Protein AF-A0A2M9BDE2-F1 (afdb_monomer_lite)

Foldseek 3Di:
DVVVVVVVVVVVVVVVVVVPCPDPVVVLVVVLQVQLLVVVVVPDQAPVSSQVSRDAWHWPDKDAPVPPPPPAFRIKTKTKHWDWDADPVRDIDIDIWIKIWGHHPVPNVGIDMDTDDDPPD

Secondary structure (DSSP, 8-state):
-HHHHHHHHHHHHHHHHHTT---HHHHHHHHHHHHHHHHHHTT--SHHHHHTT-SS-EEEEEEEGGGT-TTS-SEEEEEEEEEEEE-TTS-EEEEEEEEEEEE-TT-TT--EEEEEPPTT-

pLDDT: mean 79.26, std 12.44, range [44.44, 94.44]

Structure (mmCIF, N/CA/C/O backbone):
data_AF-A0A2M9BDE2-F1
#
_entry.id   AF-A0A2M9BDE2-F1
#
loop_
_atom_site.group_PDB
_atom_site.id
_atom_site.type_symbol
_atom_site.label_atom_id
_atom_site.label_alt_id
_atom_site.label_comp_id
_atom_site.label_asym_id
_atom_site.label_entity_id
_atom_site.label_seq_id
_atom_site.pdbx_PDB_ins_code
_atom_site.Cartn_x
_atom_site.Cartn_y
_atom_site.Cartn_z
_atom_site.occupancy
_atom_site.B_iso_or_equiv
_atom_site.auth_seq_id
_atom_site.auth_comp_id
_atom_site.auth_asym_id
_atom_site.auth_atom_id
_atom_site.pdbx_PDB_model_num
ATOM 1 N N . MET A 1 1 ? -8.509 -21.662 -45.491 1.00 61.34 1 MET A N 1
ATOM 2 C CA . MET A 1 1 ? -9.209 -21.620 -44.183 1.00 61.34 1 MET A CA 1
ATOM 3 C C . MET A 1 1 ? -8.340 -22.108 -43.020 1.00 61.34 1 MET A C 1
ATOM 5 O O . MET A 1 1 ? -8.188 -21.365 -42.065 1.00 61.34 1 MET A O 1
ATOM 9 N N . ARG A 1 2 ? -7.672 -23.272 -43.108 1.00 65.19 2 ARG A N 1
ATOM 10 C CA . ARG A 1 2 ? -6.835 -23.829 -42.016 1.00 65.19 2 ARG A CA 1
ATOM 11 C C . ARG A 1 2 ? -5.693 -22.915 -41.523 1.00 65.19 2 ARG A C 1
ATOM 13 O O . ARG A 1 2 ? -5.404 -22.895 -40.337 1.00 65.19 2 ARG A O 1
ATOM 20 N N . ARG A 1 3 ? -5.081 -22.121 -42.414 1.00 67.38 3 ARG A N 1
ATOM 21 C CA . ARG A 1 3 ? -3.976 -21.193 -42.081 1.00 67.38 3 ARG A CA 1
ATOM 22 C C . ARG A 1 3 ? -4.419 -19.955 -41.283 1.00 67.38 3 ARG A C 1
ATOM 24 O O . ARG A 1 3 ? -3.670 -19.491 -40.438 1.00 67.38 3 ARG A O 1
ATOM 31 N N . ILE A 1 4 ? -5.638 -19.462 -41.519 1.00 74.19 4 ILE A N 1
ATOM 32 C CA . ILE A 1 4 ? -6.203 -18.296 -40.811 1.00 74.19 4 ILE A CA 1
ATOM 33 C C . ILE A 1 4 ? -6.546 -18.677 -39.365 1.00 74.19 4 ILE A C 1
ATOM 35 O O . ILE A 1 4 ? -6.280 -17.918 -38.441 1.00 74.19 4 ILE A O 1
ATOM 39 N N . LEU A 1 5 ? -7.064 -19.893 -39.166 1.00 76.38 5 LEU A N 1
ATOM 40 C CA . LEU A 1 5 ? -7.412 -20.405 -37.842 1.00 76.38 5 LEU A CA 1
ATOM 41 C C . LEU A 1 5 ? -6.175 -20.563 -36.941 1.00 76.38 5 LEU A C 1
ATOM 43 O O . LEU A 1 5 ? -6.211 -20.191 -35.775 1.00 76.38 5 LEU A O 1
ATOM 47 N N . VAL A 1 6 ? -5.063 -21.060 -37.495 1.00 78.44 6 VAL A N 1
ATOM 48 C CA . VAL A 1 6 ? -3.791 -21.196 -36.762 1.00 78.44 6 VAL A CA 1
ATOM 49 C C . VAL A 1 6 ? -3.247 -19.827 -36.342 1.00 78.44 6 VAL A C 1
ATOM 51 O O . VAL A 1 6 ? -2.814 -19.673 -35.206 1.00 78.44 6 VAL A O 1
ATOM 54 N N . LEU A 1 7 ? -3.330 -18.821 -37.217 1.00 80.56 7 LEU A N 1
ATOM 55 C CA . LEU A 1 7 ? -2.920 -17.446 -36.909 1.00 80.56 7 LEU A CA 1
ATOM 56 C C . LEU A 1 7 ? -3.735 -16.831 -35.764 1.00 80.56 7 LEU A C 1
ATOM 58 O O . LEU A 1 7 ? -3.154 -16.214 -34.877 1.00 80.56 7 LEU A O 1
ATOM 62 N N . LEU A 1 8 ? -5.054 -17.042 -35.743 1.00 79.31 8 LEU A N 1
ATOM 63 C CA . LEU A 1 8 ? -5.920 -16.553 -34.664 1.00 79.31 8 LEU A CA 1
ATOM 64 C C . LEU A 1 8 ? -5.617 -17.225 -33.322 1.00 79.31 8 LEU A C 1
ATOM 66 O O . LEU A 1 8 ? -5.566 -16.547 -32.301 1.00 79.31 8 LEU A O 1
ATOM 70 N N . VAL A 1 9 ? -5.371 -18.538 -33.324 1.00 77.12 9 VAL A N 1
ATOM 71 C CA . VAL A 1 9 ? -5.014 -19.277 -32.103 1.00 77.12 9 VAL A CA 1
ATOM 72 C C . VAL A 1 9 ? -3.662 -18.815 -31.561 1.00 77.12 9 VAL A C 1
ATOM 74 O O . VAL A 1 9 ? -3.531 -18.597 -30.359 1.00 77.12 9 VAL A O 1
ATOM 77 N N . VAL A 1 10 ? -2.668 -18.611 -32.428 1.00 79.62 10 VAL A N 1
ATOM 78 C CA . VAL A 1 10 ? -1.352 -18.098 -32.018 1.00 79.62 10 VAL A CA 1
ATOM 79 C C . VAL A 1 10 ? -1.466 -16.670 -31.482 1.00 79.62 10 VAL A C 1
ATOM 81 O O . VAL A 1 10 ? -0.925 -16.391 -30.418 1.00 79.62 10 VAL A O 1
ATOM 84 N N . LEU A 1 11 ? -2.220 -15.787 -32.144 1.00 77.69 11 LEU A N 1
ATOM 85 C CA . LEU A 1 11 ? -2.420 -14.408 -31.688 1.00 77.69 11 LEU A CA 1
ATOM 86 C C . LEU A 1 11 ? -3.135 -14.355 -30.329 1.00 77.69 11 LEU A C 1
ATOM 88 O O . LEU A 1 11 ? -2.694 -13.638 -29.436 1.00 77.69 11 LEU A O 1
ATOM 92 N N . ALA A 1 12 ? -4.184 -15.162 -30.140 1.00 73.12 12 ALA A N 1
ATOM 93 C CA . ALA A 1 12 ? -4.875 -15.286 -28.859 1.00 73.12 12 ALA A CA 1
ATOM 94 C C . ALA A 1 12 ? -3.951 -15.840 -27.761 1.00 73.12 12 ALA A C 1
ATOM 96 O O . ALA A 1 12 ? -3.949 -15.330 -26.647 1.00 73.12 12 ALA A O 1
ATOM 97 N N . SER A 1 13 ? -3.111 -16.829 -28.082 1.00 70.75 13 SER A N 1
ATOM 98 C CA . SER A 1 13 ? -2.145 -17.397 -27.130 1.00 70.75 13 SER A CA 1
ATOM 99 C C . SER A 1 13 ? -1.075 -16.377 -26.723 1.00 70.75 13 SER A C 1
ATOM 101 O O . SER A 1 13 ? -0.717 -16.300 -25.552 1.00 70.75 13 SER A O 1
ATOM 103 N N . VAL A 1 14 ? -0.597 -15.557 -27.665 1.00 64.56 14 VAL A N 1
ATOM 104 C CA . VAL A 1 14 ? 0.373 -14.481 -27.397 1.00 64.56 14 VAL A CA 1
ATOM 105 C C . VAL A 1 14 ? -0.259 -13.354 -26.577 1.00 64.56 14 VAL A C 1
ATOM 107 O O . VAL A 1 14 ? 0.386 -12.843 -25.667 1.00 64.56 14 VAL A O 1
ATOM 110 N N . LEU A 1 15 ? -1.523 -13.003 -26.829 1.00 60.84 15 LEU A N 1
ATOM 111 C CA . LEU A 1 15 ? -2.257 -12.014 -26.030 1.00 60.84 15 LEU A CA 1
ATOM 112 C C . LEU A 1 15 ? -2.510 -12.501 -24.596 1.00 60.84 15 LEU A C 1
ATOM 114 O O . LEU A 1 15 ? -2.358 -11.726 -23.656 1.00 60.84 15 LEU A O 1
ATOM 118 N N . VAL A 1 16 ? -2.825 -13.787 -24.410 1.00 59.47 16 VAL A N 1
ATOM 119 C CA . VAL A 1 16 ? -2.996 -14.388 -23.076 1.00 59.47 16 VAL A CA 1
ATOM 120 C C . VAL A 1 16 ? -1.665 -14.433 -22.323 1.00 59.47 16 VAL A C 1
ATOM 122 O O . VAL A 1 16 ? -1.619 -14.052 -21.160 1.00 59.47 16 VAL A O 1
ATOM 125 N N . LEU A 1 17 ? -0.566 -14.811 -22.984 1.00 52.53 17 LEU A N 1
ATOM 126 C CA . LEU A 1 17 ? 0.763 -14.838 -22.362 1.00 52.53 17 LEU A CA 1
ATOM 127 C C . LEU A 1 17 ? 1.320 -13.430 -22.088 1.00 52.53 17 LEU A C 1
ATOM 129 O O . LEU A 1 17 ? 1.973 -13.228 -21.067 1.00 52.53 17 LEU A O 1
ATOM 133 N N . GLY A 1 18 ? 1.019 -12.445 -22.941 1.00 51.34 18 GLY A N 1
ATOM 134 C CA . GLY A 1 18 ? 1.335 -11.032 -22.707 1.00 51.34 18 GLY A CA 1
ATOM 135 C C . GLY A 1 18 ? 0.510 -10.410 -21.572 1.00 51.34 18 GLY A C 1
ATOM 136 O O . GLY A 1 18 ? 1.007 -9.549 -20.854 1.00 51.34 18 GLY A O 1
ATOM 137 N N . GLY A 1 19 ? -0.714 -10.901 -21.350 1.00 44.44 19 GLY A N 1
ATOM 138 C CA . GLY A 1 19 ? -1.563 -10.548 -20.207 1.00 44.44 19 GLY A CA 1
ATOM 139 C C . GLY A 1 19 ? -1.167 -11.225 -18.887 1.00 44.44 19 GLY A C 1
ATOM 140 O O . GLY A 1 19 ? -1.653 -10.838 -17.827 1.00 44.44 19 GLY A O 1
ATOM 141 N N . CYS A 1 20 ? -0.252 -12.200 -18.898 1.00 48.84 20 CYS A N 1
ATOM 142 C CA . CYS A 1 20 ? 0.241 -12.875 -17.690 1.00 48.84 20 CYS A CA 1
ATOM 143 C C . CYS A 1 20 ? 1.370 -12.118 -16.963 1.00 48.84 20 CYS A C 1
ATOM 145 O O . CYS A 1 20 ? 1.970 -12.661 -16.036 1.00 48.84 20 CYS A O 1
ATOM 147 N N . GLY A 1 21 ? 1.623 -10.852 -17.304 1.00 45.06 21 GL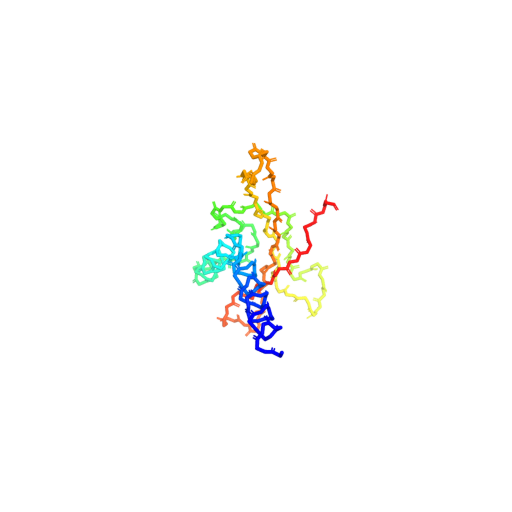Y A N 1
ATOM 148 C CA . GLY A 1 21 ? 2.417 -9.917 -16.500 1.00 45.06 21 GLY A CA 1
ATOM 149 C C . GLY A 1 21 ? 1.657 -9.401 -15.273 1.00 45.06 21 GLY A C 1
ATOM 150 O O . GLY A 1 21 ? 1.689 -8.206 -15.000 1.00 45.06 21 GLY A O 1
ATOM 151 N N . HIS A 1 22 ? 0.927 -10.274 -14.565 1.00 53.03 22 HIS A N 1
ATOM 152 C CA . HIS A 1 22 ? 0.202 -9.908 -13.348 1.00 53.03 22 HIS A CA 1
ATOM 153 C C . HIS A 1 22 ? 1.221 -9.466 -12.302 1.00 53.03 22 HIS A C 1
ATOM 155 O O . HIS A 1 22 ? 2.028 -10.254 -11.795 1.00 53.03 22 HIS A O 1
ATOM 161 N N . SER A 1 23 ? 1.215 -8.150 -12.130 1.00 68.88 23 SER A N 1
ATOM 162 C CA . SER A 1 23 ? 2.311 -7.306 -11.701 1.00 68.88 23 SER A CA 1
ATOM 163 C C . SER A 1 23 ? 2.912 -7.782 -10.384 1.00 68.88 23 SER A C 1
ATOM 165 O O . SER A 1 23 ? 2.219 -8.159 -9.440 1.00 68.88 23 SER A O 1
ATOM 167 N N . TRP A 1 24 ? 4.240 -7.747 -10.302 1.00 82.88 24 TRP A N 1
ATOM 168 C CA . TRP A 1 24 ? 4.962 -7.942 -9.043 1.00 82.88 24 TRP A CA 1
ATOM 169 C C . TRP A 1 24 ? 4.360 -7.089 -7.913 1.00 82.88 24 TRP A C 1
ATOM 171 O O . TRP A 1 24 ? 4.221 -7.575 -6.793 1.00 82.88 24 TRP A O 1
ATOM 181 N N . ALA A 1 25 ? 3.929 -5.867 -8.246 1.00 84.38 25 ALA A N 1
ATOM 182 C CA . ALA A 1 25 ? 3.296 -4.942 -7.321 1.00 84.38 25 ALA A CA 1
ATOM 183 C C . ALA A 1 25 ? 2.002 -5.509 -6.713 1.00 84.38 25 ALA A C 1
ATOM 185 O O . ALA A 1 25 ? 1.830 -5.409 -5.506 1.00 84.38 25 ALA A O 1
ATOM 186 N N . TRP A 1 26 ? 1.150 -6.192 -7.490 1.00 86.88 26 TRP A 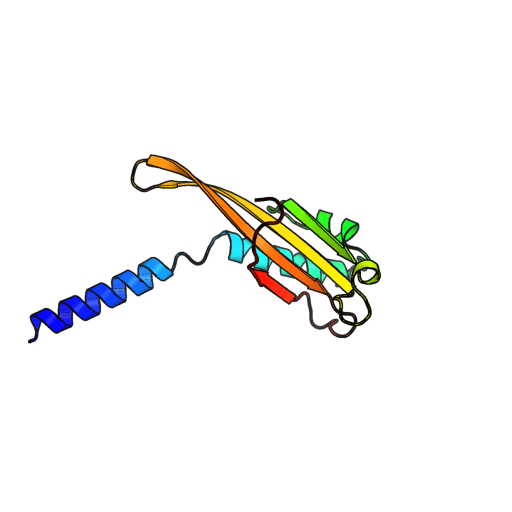N 1
ATOM 187 C CA . TRP A 1 26 ? -0.048 -6.850 -6.950 1.00 86.88 26 TRP A CA 1
ATOM 188 C C . TRP A 1 26 ? 0.303 -7.941 -5.931 1.00 86.88 26 TRP A C 1
ATOM 190 O O . TRP A 1 26 ? -0.317 -8.031 -4.876 1.00 86.88 26 TRP A O 1
ATOM 200 N N . ARG A 1 27 ? 1.340 -8.749 -6.204 1.00 88.94 27 ARG A N 1
ATOM 201 C CA . ARG A 1 27 ? 1.785 -9.790 -5.258 1.00 88.94 27 ARG A CA 1
ATOM 202 C C . ARG A 1 27 ? 2.331 -9.193 -3.963 1.00 88.94 27 ARG A C 1
ATOM 204 O O . ARG A 1 27 ? 2.111 -9.762 -2.901 1.00 88.94 27 ARG A O 1
ATOM 211 N N . GLN A 1 28 ? 3.060 -8.079 -4.045 1.00 90.19 28 GLN A N 1
ATOM 212 C CA . GLN A 1 28 ? 3.531 -7.382 -2.846 1.00 90.19 28 GLN A CA 1
ATOM 213 C C . GLN A 1 28 ? 2.373 -6.749 -2.078 1.00 90.19 28 GLN A C 1
ATOM 215 O O . GLN A 1 28 ? 2.319 -6.900 -0.862 1.00 90.19 28 GLN A O 1
ATOM 220 N N . ALA A 1 29 ? 1.419 -6.137 -2.783 1.00 89.38 29 ALA A N 1
ATOM 221 C CA . ALA A 1 29 ? 0.214 -5.582 -2.185 1.00 89.38 29 ALA A CA 1
ATOM 222 C C . ALA A 1 29 ? -0.608 -6.648 -1.448 1.00 89.38 29 ALA A C 1
ATOM 224 O O . ALA A 1 29 ? -1.038 -6.408 -0.327 1.00 89.38 29 ALA A O 1
ATOM 225 N N . ASP A 1 30 ? -0.752 -7.853 -2.004 1.00 89.81 30 ASP A N 1
ATOM 226 C CA . ASP A 1 30 ? -1.441 -8.957 -1.324 1.00 89.81 30 ASP A CA 1
ATOM 227 C C . ASP A 1 30 ? -0.692 -9.444 -0.065 1.00 89.81 30 ASP A C 1
ATOM 229 O O . ASP A 1 30 ? -1.300 -9.747 0.964 1.00 89.81 30 ASP A O 1
ATOM 233 N N . LEU A 1 31 ? 0.644 -9.483 -0.098 1.00 90.88 31 LEU A N 1
ATOM 234 C CA . LEU A 1 31 ? 1.442 -9.799 1.091 1.00 90.88 31 LEU A CA 1
ATOM 235 C C . LEU A 1 31 ? 1.312 -8.723 2.173 1.00 90.88 31 LEU A C 1
ATOM 237 O O . LEU A 1 31 ? 1.249 -9.063 3.355 1.00 90.88 31 LEU A O 1
ATOM 241 N N . ASP A 1 32 ? 1.290 -7.450 1.786 1.00 90.31 32 ASP A N 1
ATOM 242 C CA . ASP A 1 32 ? 1.141 -6.337 2.720 1.00 90.31 32 ASP A CA 1
ATOM 243 C C . ASP A 1 32 ? -0.299 -6.243 3.255 1.00 90.31 32 ASP A C 1
ATOM 245 O O . ASP A 1 32 ? -0.461 -6.012 4.452 1.00 90.31 32 ASP A O 1
ATOM 249 N N . ARG A 1 33 ? -1.327 -6.609 2.468 1.00 89.94 33 ARG A N 1
ATOM 250 C CA . ARG A 1 33 ? -2.696 -6.835 2.972 1.00 89.94 33 ARG A CA 1
ATOM 251 C C . ARG A 1 33 ? -2.704 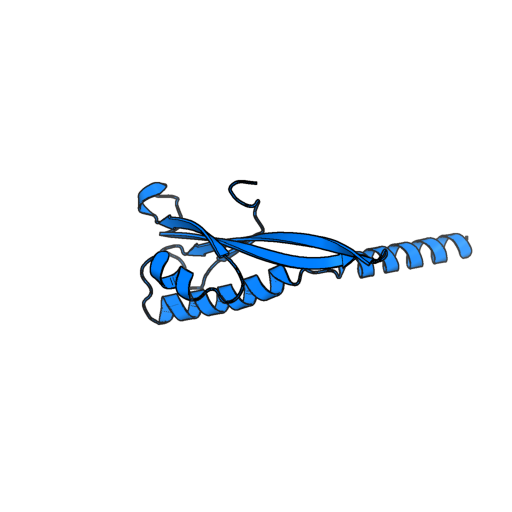-7.816 4.142 1.00 89.94 33 ARG A C 1
ATOM 253 O O . ARG A 1 33 ? -3.162 -7.471 5.225 1.00 89.94 33 ARG A O 1
ATOM 260 N N . ASN A 1 34 ? -2.136 -9.009 3.954 1.00 90.25 34 ASN A N 1
ATOM 261 C CA . ASN A 1 34 ? -2.093 -10.032 5.007 1.00 90.25 34 ASN A CA 1
ATOM 262 C C . ASN A 1 34 ? -1.332 -9.550 6.261 1.00 90.25 34 ASN A C 1
ATOM 264 O O . ASN A 1 34 ? -1.607 -9.989 7.381 1.00 90.25 34 ASN A O 1
ATOM 268 N N . ARG A 1 35 ? -0.345 -8.656 6.098 1.00 89.81 35 ARG A N 1
ATOM 269 C CA . ARG A 1 35 ? 0.341 -8.023 7.234 1.00 89.81 35 ARG A CA 1
ATOM 270 C C . ARG A 1 35 ? -0.557 -7.024 7.943 1.00 89.81 35 ARG A C 1
ATOM 272 O O . ARG A 1 35 ? -0.564 -7.026 9.170 1.00 89.81 35 ARG A O 1
ATOM 279 N N . PHE A 1 36 ? -1.293 -6.198 7.207 1.00 88.81 36 PHE A N 1
ATOM 280 C CA . PHE A 1 36 ? -2.246 -5.265 7.797 1.00 88.81 36 PHE A CA 1
ATOM 281 C C . PHE A 1 36 ? -3.353 -6.001 8.549 1.00 88.81 36 PHE A C 1
ATOM 283 O O . PHE A 1 36 ? -3.617 -5.634 9.690 1.00 88.81 36 PHE A O 1
ATOM 290 N N . ASP A 1 37 ? -3.875 -7.104 8.006 1.00 88.00 37 ASP A N 1
ATOM 291 C CA . ASP A 1 37 ? -4.810 -7.988 8.715 1.00 88.00 37 ASP A CA 1
ATOM 292 C C . ASP A 1 37 ? -4.235 -8.444 10.059 1.00 88.00 37 ASP A C 1
ATOM 294 O O . ASP A 1 37 ? -4.834 -8.253 11.120 1.00 88.00 37 ASP A O 1
ATOM 298 N N . LEU A 1 38 ? -3.009 -8.980 10.049 1.00 87.12 38 LEU A N 1
ATOM 299 C CA . LEU A 1 38 ? -2.316 -9.375 11.276 1.00 87.12 38 LEU A CA 1
ATOM 300 C C . LEU A 1 38 ? -2.109 -8.190 12.238 1.00 87.12 38 LEU A C 1
ATOM 302 O O . LEU A 1 38 ? -2.050 -8.391 13.453 1.00 87.12 38 LEU A O 1
ATOM 306 N N . GLY A 1 39 ? -1.979 -6.971 11.716 1.00 85.44 39 GLY A N 1
ATOM 307 C CA . GLY A 1 39 ? -1.827 -5.750 12.503 1.00 85.44 39 GLY A CA 1
ATOM 308 C C . GLY A 1 39 ? -3.078 -5.303 13.199 1.00 85.44 39 GLY A C 1
ATOM 309 O O . GLY A 1 39 ? -3.022 -5.004 14.394 1.00 85.44 39 GLY A O 1
ATOM 310 N N . LEU A 1 40 ? -4.206 -5.380 12.509 1.00 82.75 40 LEU A N 1
ATOM 311 C CA . LEU A 1 40 ? -5.510 -5.187 13.117 1.00 82.75 40 LEU A CA 1
ATOM 312 C C . LEU A 1 40 ? -5.741 -6.221 14.225 1.00 82.75 40 LEU A C 1
ATOM 314 O O . LEU A 1 40 ? -6.045 -5.841 15.355 1.00 82.75 40 LEU A O 1
ATOM 318 N N . PHE A 1 41 ? -5.453 -7.506 13.974 1.00 82.69 41 PHE A N 1
ATOM 319 C CA . PHE A 1 41 ? -5.553 -8.552 15.006 1.00 82.69 41 PHE A CA 1
ATOM 320 C C . PHE A 1 41 ? -4.645 -8.310 16.221 1.00 82.69 41 PHE A C 1
ATOM 322 O O . PHE A 1 41 ? -4.987 -8.687 17.341 1.00 82.69 41 PHE A O 1
ATOM 329 N N . ARG A 1 42 ? -3.482 -7.682 16.025 1.00 84.75 42 ARG A N 1
ATOM 330 C CA . ARG A 1 42 ? -2.543 -7.326 17.103 1.00 84.75 42 ARG A CA 1
ATOM 331 C C . ARG A 1 42 ? -2.861 -5.987 17.776 1.00 84.75 42 ARG A C 1
ATOM 333 O O . ARG A 1 42 ? -2.142 -5.601 18.696 1.00 84.75 42 ARG A O 1
ATOM 340 N N . GLY A 1 43 ? -3.936 -5.314 17.368 1.00 80.62 43 GLY A N 1
ATOM 341 C CA . GLY A 1 43 ? -4.452 -4.115 18.019 1.00 80.62 43 GLY A CA 1
ATOM 342 C C . GLY A 1 43 ? -3.945 -2.794 17.446 1.00 80.62 43 GLY A C 1
ATOM 343 O O . GLY A 1 43 ? -3.964 -1.798 18.169 1.00 80.62 43 GLY A O 1
ATOM 344 N N . ALA A 1 44 ? -3.496 -2.753 16.188 1.00 82.25 44 ALA A N 1
ATOM 345 C CA . ALA A 1 44 ? -3.295 -1.484 15.490 1.00 82.25 44 ALA A CA 1
ATOM 346 C C . ALA A 1 44 ? -4.627 -0.718 15.417 1.00 82.25 44 ALA A C 1
ATOM 348 O O . ALA A 1 44 ? -5.657 -1.297 15.081 1.00 82.25 44 ALA A O 1
ATOM 349 N N . ARG A 1 45 ? -4.610 0.573 15.768 1.00 76.31 45 ARG A N 1
ATOM 350 C CA . ARG A 1 45 ? -5.822 1.413 15.854 1.00 76.31 45 ARG A CA 1
ATOM 351 C C . ARG A 1 45 ? -5.851 2.566 14.858 1.00 76.31 45 ARG A C 1
ATOM 353 O O . ARG A 1 45 ? -6.848 3.271 14.785 1.00 76.31 45 ARG A O 1
ATOM 360 N N . ASP A 1 46 ? -4.755 2.783 14.141 1.00 80.44 46 ASP A N 1
ATOM 361 C CA . ASP A 1 46 ? -4.595 3.912 13.238 1.00 80.44 46 ASP A CA 1
ATOM 362 C C . ASP A 1 46 ? -3.662 3.582 12.066 1.00 80.44 46 ASP A C 1
ATOM 364 O O . ASP A 1 46 ? -2.912 2.596 12.069 1.00 80.44 46 ASP A O 1
ATOM 368 N N . ALA A 1 47 ? -3.705 4.459 11.065 1.00 79.50 47 ALA A N 1
ATOM 369 C CA . ALA A 1 47 ? -2.904 4.370 9.851 1.00 79.50 47 ALA A CA 1
ATOM 370 C C . ALA A 1 47 ? -1.408 4.427 10.138 1.00 79.50 47 ALA A C 1
ATOM 372 O O . ALA A 1 47 ? -0.624 3.756 9.473 1.00 79.50 47 ALA A O 1
ATOM 373 N N . SER A 1 48 ? -1.007 5.234 11.124 1.00 81.62 48 SER A N 1
ATOM 374 C CA . SER A 1 48 ? 0.402 5.432 11.449 1.00 81.62 48 SER A CA 1
ATOM 375 C C . SER A 1 48 ? 1.031 4.120 11.916 1.00 81.62 48 SER A C 1
ATOM 377 O O . SER A 1 48 ? 2.106 3.743 11.456 1.00 81.62 48 SER A O 1
ATOM 379 N N . THR A 1 49 ? 0.305 3.346 12.720 1.00 84.44 49 THR A N 1
ATOM 380 C CA . THR A 1 49 ? 0.742 2.043 13.205 1.00 84.44 49 THR A CA 1
ATOM 381 C C . THR A 1 49 ? 0.827 1.050 12.055 1.00 84.44 49 THR A C 1
ATOM 383 O O . THR A 1 49 ? 1.877 0.434 11.877 1.00 84.44 49 THR A O 1
ATOM 386 N N . LEU A 1 50 ? -0.227 0.929 11.240 1.00 81.69 50 LEU A N 1
ATOM 387 C CA . LEU A 1 50 ? -0.238 0.005 10.101 1.00 81.69 50 LEU A CA 1
ATOM 388 C C . LEU A 1 50 ? 0.813 0.361 9.047 1.00 81.69 50 LEU A C 1
ATOM 390 O O . LEU A 1 50 ? 1.436 -0.540 8.495 1.00 81.69 50 LEU A O 1
ATOM 394 N N . SER A 1 51 ? 1.095 1.646 8.817 1.00 82.88 51 SER A N 1
ATOM 395 C CA . SER A 1 51 ? 2.079 2.077 7.816 1.00 82.88 51 SER A CA 1
ATOM 396 C C . SER A 1 51 ? 3.462 1.459 8.039 1.00 82.88 51 SER A C 1
ATOM 398 O O . SER A 1 51 ? 4.132 1.090 7.074 1.00 82.88 51 SER A O 1
ATOM 400 N N . THR A 1 52 ? 3.847 1.233 9.303 1.00 83.81 52 THR A N 1
ATOM 401 C CA . THR A 1 52 ? 5.129 0.610 9.679 1.00 83.81 52 THR A CA 1
ATOM 402 C C . THR A 1 52 ? 5.241 -0.877 9.307 1.00 83.81 52 THR A C 1
ATOM 404 O O . THR A 1 52 ? 6.305 -1.471 9.460 1.00 83.81 52 THR A O 1
ATOM 407 N N . TRP A 1 53 ? 4.155 -1.491 8.826 1.00 84.12 53 TRP A N 1
ATOM 408 C CA . TRP A 1 53 ? 4.057 -2.927 8.537 1.00 84.12 53 TRP A CA 1
ATOM 409 C C . TRP A 1 53 ? 4.186 -3.215 7.043 1.00 84.12 53 TRP A C 1
ATOM 411 O O . TRP A 1 53 ? 4.346 -4.374 6.649 1.00 84.12 53 TRP A O 1
ATOM 421 N N . THR A 1 54 ? 4.163 -2.161 6.227 1.00 85.31 54 THR A N 1
ATOM 422 C CA . THR A 1 54 ? 4.474 -2.204 4.800 1.00 85.31 54 THR A CA 1
ATOM 423 C C . THR A 1 54 ? 5.936 -2.591 4.623 1.00 85.31 54 THR A C 1
ATOM 425 O O . THR A 1 54 ? 6.818 -1.994 5.242 1.00 85.31 54 THR A O 1
ATOM 428 N N . ARG A 1 55 ? 6.224 -3.597 3.790 1.00 83.12 55 ARG A N 1
ATOM 429 C CA . ARG A 1 55 ? 7.608 -4.076 3.636 1.00 83.12 55 ARG A CA 1
ATOM 430 C C . ARG A 1 55 ? 8.354 -3.411 2.487 1.00 83.12 55 ARG A C 1
ATOM 432 O O . ARG A 1 55 ? 9.561 -3.204 2.591 1.00 83.12 55 ARG A O 1
ATOM 439 N N . TYR A 1 56 ? 7.661 -3.178 1.379 1.00 83.50 56 TYR A N 1
ATOM 440 C CA . TYR A 1 56 ? 8.291 -2.777 0.117 1.00 83.50 56 TYR A CA 1
ATOM 441 C C . TYR A 1 56 ? 7.686 -1.524 -0.501 1.00 83.50 56 TYR A C 1
ATOM 443 O O . TYR A 1 56 ? 8.351 -0.869 -1.297 1.00 83.50 56 TYR A O 1
ATOM 451 N N . GLY A 1 57 ? 6.438 -1.212 -0.173 1.00 86.44 57 GLY A N 1
ATOM 452 C CA . GLY A 1 57 ? 5.788 -0.004 -0.643 1.00 86.44 57 GLY A CA 1
ATOM 453 C C . GLY A 1 57 ? 6.052 1.199 0.259 1.00 86.44 57 GLY A C 1
ATOM 454 O O . GLY A 1 57 ? 6.453 1.070 1.415 1.00 86.44 57 GLY A O 1
ATOM 455 N N . THR A 1 58 ? 5.796 2.380 -0.287 1.00 90.19 58 THR A N 1
ATOM 456 C CA . THR A 1 58 ? 5.795 3.650 0.438 1.00 90.19 58 THR A CA 1
ATOM 457 C C . THR A 1 58 ? 4.354 4.085 0.652 1.00 90.19 58 THR A C 1
ATOM 459 O O . THR A 1 58 ? 3.577 4.141 -0.299 1.00 90.19 58 THR A O 1
ATOM 462 N N . VAL A 1 59 ? 3.980 4.390 1.894 1.00 88.25 59 VAL A N 1
ATOM 463 C CA . VAL A 1 59 ? 2.659 4.958 2.188 1.00 88.25 59 VAL A CA 1
ATOM 464 C C . VAL A 1 59 ? 2.633 6.406 1.707 1.00 88.25 59 VAL A C 1
ATOM 466 O O . VAL A 1 59 ? 3.406 7.228 2.192 1.00 88.25 59 VAL A O 1
ATOM 469 N N . VAL A 1 60 ? 1.766 6.701 0.741 1.00 89.25 60 VAL A N 1
ATOM 470 C CA . VAL A 1 60 ? 1.659 8.026 0.099 1.00 89.25 60 VAL A CA 1
ATOM 471 C C . VAL A 1 60 ? 0.405 8.786 0.516 1.00 89.25 60 VAL A C 1
ATOM 473 O O . VAL A 1 60 ? 0.361 10.007 0.407 1.00 89.25 60 VAL A O 1
ATOM 476 N N . SER A 1 61 ? -0.599 8.082 1.033 1.00 87.88 61 SER A N 1
ATOM 477 C CA . SER A 1 61 ? -1.773 8.683 1.656 1.00 87.88 61 SER A CA 1
ATOM 478 C C . SER A 1 61 ? -2.279 7.783 2.777 1.00 87.88 61 SER A C 1
ATOM 480 O O . SER A 1 61 ? -2.177 6.557 2.700 1.00 87.88 61 SER A O 1
ATOM 482 N N . ALA A 1 62 ? -2.786 8.400 3.836 1.00 85.94 62 ALA A N 1
ATOM 483 C CA . ALA A 1 62 ? -3.340 7.724 4.992 1.00 85.94 62 ALA A CA 1
ATOM 484 C C . ALA A 1 62 ? -4.428 8.607 5.604 1.00 85.94 62 ALA A C 1
ATOM 486 O O . ALA A 1 62 ? -4.153 9.725 6.035 1.00 85.94 62 ALA A O 1
ATOM 487 N N . THR A 1 63 ? -5.648 8.089 5.650 1.00 82.00 63 THR A N 1
ATOM 488 C CA . THR A 1 63 ? -6.847 8.823 6.052 1.00 82.00 63 THR A CA 1
ATOM 489 C C . THR A 1 63 ? -7.641 7.979 7.042 1.00 82.00 63 THR A C 1
ATOM 491 O O . THR A 1 63 ? -7.753 6.764 6.881 1.00 82.00 63 THR A O 1
ATOM 494 N N . GLY A 1 64 ? -8.177 8.616 8.083 1.00 69.81 64 GLY A N 1
ATOM 495 C CA . GLY A 1 64 ? -9.078 7.979 9.047 1.00 69.81 64 GLY A CA 1
ATOM 496 C C . GLY A 1 64 ? -10.528 8.444 8.891 1.00 69.81 64 GLY A C 1
ATOM 497 O O . GLY A 1 64 ? -10.783 9.510 8.329 1.00 69.81 64 GLY A O 1
ATOM 498 N N . ALA A 1 65 ? -11.458 7.678 9.467 1.00 60.16 65 ALA A N 1
ATOM 499 C CA . ALA A 1 65 ? -12.914 7.892 9.444 1.00 60.16 65 ALA A CA 1
ATOM 500 C C . ALA A 1 65 ? -13.349 9.350 9.690 1.00 60.16 65 ALA A C 1
ATOM 502 O O . ALA A 1 65 ? -14.281 9.859 9.071 1.00 60.16 65 ALA A O 1
ATOM 503 N N . ALA A 1 66 ? -12.647 10.046 10.592 1.00 58.62 66 ALA A N 1
ATOM 504 C CA . ALA A 1 66 ? -12.991 11.401 11.018 1.00 58.62 66 ALA A CA 1
ATOM 505 C C . ALA A 1 66 ? -12.949 12.447 9.887 1.00 58.62 66 ALA A C 1
ATOM 507 O O . ALA A 1 66 ? -13.538 13.516 10.033 1.00 58.62 66 ALA A O 1
ATOM 508 N N . GLU A 1 67 ? -12.264 12.166 8.776 1.00 58.91 67 GLU A N 1
ATOM 509 C CA . GLU A 1 67 ? -12.069 13.135 7.695 1.00 58.91 67 GLU A CA 1
ATOM 510 C C . GLU A 1 67 ? -13.123 13.040 6.577 1.00 58.91 67 GLU A C 1
ATOM 512 O O . GLU A 1 67 ? -13.210 13.967 5.776 1.00 58.91 67 GLU A O 1
ATOM 517 N N . HIS A 1 68 ? -13.915 11.960 6.496 1.00 55.75 68 HIS A N 1
ATOM 518 C CA . HIS A 1 68 ? -14.726 11.656 5.300 1.00 55.75 68 HIS A CA 1
ATOM 519 C C . HIS A 1 68 ? -16.224 11.365 5.561 1.00 55.75 68 HIS A C 1
ATOM 521 O O . HIS A 1 68 ? -16.956 11.066 4.619 1.00 55.75 68 HIS A O 1
ATOM 527 N N . GLY A 1 69 ? -16.714 11.551 6.792 1.00 59.06 69 GLY A N 1
ATOM 528 C CA . GLY A 1 69 ? -18.140 11.413 7.131 1.00 59.06 69 GLY A CA 1
ATOM 529 C C . GLY A 1 69 ? -18.593 9.964 7.353 1.00 59.06 69 GLY A C 1
ATOM 530 O O . GLY A 1 69 ? -17.783 9.045 7.331 1.00 59.06 69 GLY A O 1
ATOM 531 N N . ASP A 1 70 ? -19.894 9.769 7.590 1.00 61.31 70 ASP A N 1
ATOM 532 C CA . ASP A 1 70 ? -20.462 8.495 8.075 1.00 61.31 70 ASP A CA 1
ATOM 533 C C . ASP A 1 70 ? -20.365 7.317 7.075 1.00 61.31 70 ASP A C 1
ATOM 535 O O . ASP A 1 70 ? -20.519 6.168 7.481 1.00 61.31 70 ASP A O 1
ATOM 539 N N . ASP A 1 71 ? -20.082 7.586 5.793 1.00 65.94 71 ASP A N 1
ATOM 540 C CA . ASP A 1 71 ? -19.941 6.575 4.725 1.00 65.94 71 ASP A CA 1
ATOM 541 C C . ASP A 1 71 ? -18.471 6.216 4.411 1.00 65.94 71 ASP A C 1
ATOM 543 O O . ASP A 1 71 ? -18.189 5.464 3.474 1.00 65.94 71 ASP A O 1
ATOM 547 N N . ALA A 1 72 ? -17.513 6.778 5.151 1.00 65.69 72 ALA A N 1
ATOM 548 C CA . ALA A 1 72 ? -16.092 6.552 4.923 1.00 65.69 72 ALA A CA 1
ATOM 549 C C . ALA A 1 72 ? -15.586 5.268 5.592 1.00 65.69 72 ALA A C 1
ATOM 551 O O . ALA A 1 72 ? -16.069 4.912 6.669 1.00 65.69 72 ALA A O 1
ATOM 552 N N . PRO A 1 73 ? -14.564 4.597 5.022 1.00 69.50 73 PRO A N 1
ATOM 553 C CA . PRO A 1 73 ? -13.863 3.560 5.762 1.00 69.50 73 PRO A CA 1
ATOM 554 C C . PRO A 1 73 ? -13.267 4.154 7.042 1.00 69.50 73 PRO A C 1
ATOM 556 O O . PRO A 1 73 ? -12.804 5.300 7.062 1.00 69.50 73 PRO A O 1
ATOM 559 N N . ASP A 1 74 ? -13.225 3.348 8.102 1.00 77.19 74 ASP A N 1
ATOM 560 C CA . ASP A 1 74 ? -12.580 3.732 9.359 1.00 77.19 74 ASP A CA 1
ATOM 561 C C . ASP A 1 74 ? -11.116 4.101 9.129 1.00 77.19 74 ASP A C 1
ATOM 563 O O . ASP A 1 74 ? -10.553 4.977 9.797 1.00 77.19 74 ASP A O 1
ATOM 567 N N . LEU A 1 75 ? -10.509 3.409 8.166 1.00 81.88 75 LEU A N 1
ATOM 568 C CA . LEU A 1 75 ? -9.139 3.602 7.768 1.00 81.88 75 LEU A CA 1
ATOM 569 C C . LEU A 1 75 ? -8.952 3.334 6.278 1.00 81.88 75 LEU A C 1
ATOM 571 O O . LEU A 1 75 ? -9.320 2.269 5.791 1.00 81.88 75 LEU A O 1
ATOM 575 N N . ALA A 1 76 ? -8.302 4.263 5.583 1.00 86.81 76 ALA A N 1
ATOM 576 C CA . ALA A 1 76 ? -7.831 4.083 4.217 1.00 86.81 76 ALA A CA 1
ATOM 577 C C . ALA A 1 76 ? -6.335 4.406 4.131 1.00 86.81 76 ALA A C 1
ATOM 579 O O . ALA A 1 76 ? -5.885 5.458 4.587 1.00 86.81 76 ALA A O 1
ATOM 580 N N . ILE A 1 77 ? -5.553 3.505 3.539 1.00 88.88 77 ILE A N 1
ATOM 581 C CA . ILE A 1 77 ? -4.114 3.678 3.316 1.00 88.88 77 ILE A CA 1
ATOM 582 C C . ILE A 1 77 ? -3.820 3.422 1.846 1.00 88.88 77 ILE A C 1
ATOM 584 O O . ILE A 1 77 ? -4.219 2.396 1.307 1.00 88.88 77 ILE A O 1
ATOM 588 N N . VAL A 1 78 ? -3.079 4.323 1.210 1.00 91.12 78 VAL A N 1
ATOM 589 C CA . VAL A 1 78 ? -2.602 4.157 -0.165 1.00 91.12 78 VAL A CA 1
ATOM 590 C C . VAL A 1 78 ? -1.113 3.873 -0.140 1.00 91.12 78 VAL A C 1
ATOM 592 O O . VAL A 1 78 ? -0.324 4.667 0.384 1.00 91.12 78 VAL A O 1
ATOM 595 N N . VAL A 1 79 ? -0.719 2.742 -0.720 1.00 91.94 79 VAL A N 1
ATOM 596 C CA . VAL A 1 79 ? 0.678 2.315 -0.794 1.00 91.94 79 VAL A CA 1
ATOM 597 C C . VAL A 1 79 ? 1.147 2.316 -2.243 1.00 91.94 79 VAL A C 1
ATOM 599 O O . VAL A 1 79 ? 0.580 1.627 -3.092 1.00 91.94 79 VAL A O 1
ATOM 602 N N . ARG A 1 80 ? 2.223 3.059 -2.502 1.00 92.56 80 ARG A N 1
ATOM 603 C CA . ARG A 1 80 ? 2.934 3.129 -3.779 1.00 92.56 80 ARG A CA 1
ATOM 604 C C . ARG A 1 80 ? 4.052 2.096 -3.813 1.00 92.56 80 ARG A C 1
ATOM 606 O O . ARG A 1 80 ? 4.925 2.089 -2.946 1.00 92.56 80 ARG A O 1
ATOM 613 N N . TYR A 1 81 ? 4.040 1.238 -4.822 1.00 91.00 81 TYR A N 1
ATOM 614 C CA . TYR A 1 81 ? 5.082 0.252 -5.082 1.00 91.00 81 TYR A CA 1
ATOM 615 C C . TYR A 1 81 ? 5.853 0.662 -6.323 1.00 91.00 81 TYR A C 1
ATOM 617 O O . TYR A 1 81 ? 5.269 0.848 -7.391 1.00 91.00 81 TYR A O 1
ATOM 625 N N . GLU A 1 82 ? 7.167 0.752 -6.177 1.00 91.12 82 GLU A N 1
ATOM 626 C CA . GLU A 1 82 ? 8.068 1.134 -7.254 1.00 91.12 82 GLU A CA 1
ATOM 627 C C . GLU A 1 82 ? 9.121 0.063 -7.473 1.00 91.12 82 GLU A C 1
ATOM 629 O O . GLU A 1 82 ? 9.569 -0.608 -6.538 1.00 91.12 82 GLU A O 1
ATOM 634 N N . ARG A 1 83 ? 9.538 -0.081 -8.726 1.00 88.38 83 ARG A N 1
ATOM 635 C CA . ARG A 1 83 ? 10.741 -0.827 -9.074 1.00 88.38 83 ARG A CA 1
ATOM 636 C C . ARG A 1 83 ? 11.343 -0.293 -10.361 1.00 88.38 83 ARG A C 1
ATOM 638 O O . ARG A 1 83 ? 10.616 0.031 -11.296 1.0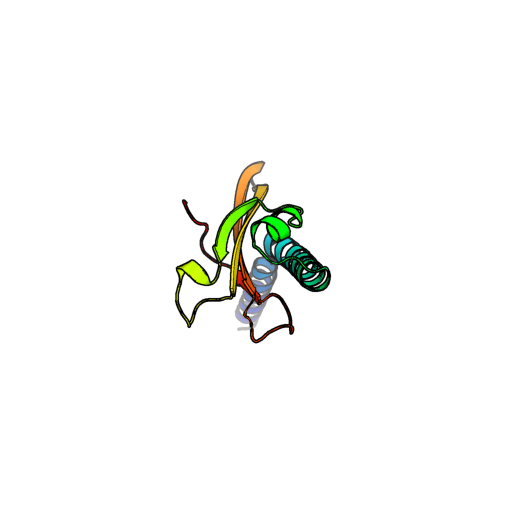0 88.38 83 ARG A O 1
ATOM 645 N N . THR A 1 84 ? 12.663 -0.338 -10.446 1.00 90.19 84 THR A N 1
ATOM 646 C CA . THR A 1 84 ? 13.377 -0.166 -11.710 1.00 90.19 84 THR A CA 1
ATOM 647 C C . THR A 1 84 ? 13.514 -1.526 -12.387 1.00 90.19 84 THR A C 1
ATOM 649 O O . THR A 1 84 ? 13.932 -2.516 -11.780 1.00 90.19 84 THR A O 1
ATOM 652 N N . THR A 1 85 ? 13.115 -1.593 -13.650 1.00 87.81 85 THR A N 1
ATOM 653 C CA . THR A 1 85 ? 13.220 -2.774 -14.510 1.00 87.81 85 THR A CA 1
ATOM 654 C C . THR A 1 85 ? 14.035 -2.444 -15.750 1.00 87.81 85 THR A C 1
ATOM 656 O O . THR A 1 85 ? 14.296 -1.281 -16.041 1.00 87.81 85 THR A O 1
ATOM 659 N N . THR A 1 86 ? 14.438 -3.469 -16.491 1.00 90.62 86 THR A N 1
ATOM 660 C CA . THR A 1 86 ? 15.108 -3.301 -17.780 1.00 90.62 86 THR A CA 1
ATOM 661 C C . THR A 1 86 ? 14.188 -3.814 -18.879 1.00 90.62 86 THR A C 1
ATOM 663 O O . THR A 1 86 ? 13.685 -4.937 -18.786 1.00 90.62 86 THR A O 1
ATOM 666 N N . ASP A 1 87 ? 13.946 -2.995 -19.901 1.00 84.00 87 ASP A N 1
ATOM 667 C CA . ASP A 1 87 ? 13.138 -3.390 -21.052 1.00 84.00 87 ASP A CA 1
ATOM 668 C C . ASP A 1 87 ? 13.912 -4.305 -22.024 1.00 84.00 87 ASP A C 1
ATOM 670 O O . ASP A 1 87 ? 15.083 -4.640 -21.838 1.00 84.00 87 ASP A O 1
ATOM 674 N N . TRP A 1 88 ? 13.244 -4.733 -23.097 1.00 80.44 88 TRP A N 1
ATOM 675 C CA . TRP A 1 88 ? 13.832 -5.605 -24.120 1.00 80.44 88 TRP A CA 1
ATOM 676 C C . TRP A 1 88 ? 14.985 -4.954 -24.906 1.00 80.44 88 TRP A C 1
ATOM 678 O O . TRP A 1 88 ? 15.738 -5.662 -25.575 1.00 80.44 88 TRP A O 1
ATOM 688 N N . ALA A 1 89 ? 15.115 -3.629 -24.842 1.00 90.38 89 ALA A N 1
ATOM 689 C CA . ALA A 1 89 ? 16.146 -2.830 -25.491 1.00 90.38 89 ALA A CA 1
ATOM 690 C C . ALA A 1 89 ? 17.242 -2.379 -24.505 1.00 90.38 89 ALA A C 1
ATOM 692 O O . ALA A 1 89 ? 18.053 -1.521 -24.850 1.00 90.38 89 ALA A O 1
ATOM 693 N N . PHE A 1 90 ? 17.306 -2.991 -23.316 1.00 88.44 90 PHE A N 1
ATOM 694 C CA . PHE A 1 90 ? 18.264 -2.691 -22.249 1.00 88.44 90 PHE A CA 1
ATOM 695 C C . PHE A 1 90 ? 18.144 -1.286 -21.646 1.00 88.44 90 PHE A C 1
ATOM 697 O O . PHE A 1 90 ? 19.064 -0.835 -20.965 1.00 88.44 90 PHE A O 1
ATOM 704 N N . ASN A 1 91 ? 17.016 -0.605 -21.848 1.00 92.88 91 ASN A N 1
ATOM 705 C CA . ASN A 1 91 ? 16.760 0.668 -21.190 1.00 92.88 91 ASN A CA 1
ATOM 706 C C . ASN A 1 91 ? 16.187 0.422 -19.798 1.00 92.88 91 ASN A C 1
ATOM 708 O O . ASN A 1 91 ? 15.337 -0.453 -19.605 1.00 92.88 91 ASN A O 1
ATOM 712 N N . GLU A 1 92 ? 16.637 1.218 -18.834 1.00 94.44 92 GLU A N 1
ATOM 713 C CA . GLU A 1 92 ? 16.011 1.267 -17.520 1.00 94.44 92 GLU A CA 1
ATOM 714 C C . GLU A 1 92 ? 14.632 1.919 -17.631 1.00 94.44 92 GLU A C 1
ATOM 716 O O . GLU A 1 92 ? 14.442 2.926 -18.317 1.00 94.44 92 GLU A O 1
ATOM 721 N N . LYS A 1 93 ? 13.656 1.309 -16.967 1.00 89.38 93 LYS A N 1
ATOM 722 C CA . LYS A 1 93 ? 12.285 1.788 -16.887 1.00 89.38 93 LYS A CA 1
ATOM 723 C C . LYS A 1 93 ? 11.775 1.592 -15.471 1.00 89.38 93 LYS A C 1
ATOM 725 O O . LYS A 1 93 ? 11.746 0.462 -14.974 1.00 89.38 93 LYS A O 1
ATOM 730 N N . ASP A 1 94 ? 11.279 2.670 -14.887 1.00 89.81 94 ASP A N 1
ATOM 731 C CA . ASP A 1 94 ? 10.566 2.608 -13.621 1.00 89.81 94 ASP A CA 1
ATOM 732 C C . ASP A 1 94 ? 9.115 2.182 -13.839 1.00 89.81 94 ASP A C 1
ATOM 734 O O . ASP A 1 94 ? 8.412 2.639 -14.746 1.00 89.81 94 ASP A O 1
ATOM 738 N N . GLU A 1 95 ? 8.674 1.250 -13.007 1.00 88.62 95 GLU A N 1
ATOM 739 C CA . GLU A 1 95 ? 7.292 0.817 -12.927 1.00 88.62 95 GLU A CA 1
ATOM 740 C C . GLU A 1 95 ? 6.734 1.227 -11.571 1.00 88.62 95 GLU A C 1
ATOM 742 O O . GLU A 1 95 ? 7.291 0.870 -10.530 1.00 88.62 95 GLU A O 1
ATOM 747 N N . VAL A 1 96 ? 5.619 1.951 -11.609 1.00 90.88 96 VAL A N 1
ATOM 748 C CA . VAL A 1 96 ? 4.915 2.464 -10.435 1.00 90.88 96 VAL A CA 1
ATOM 749 C C . VAL A 1 96 ? 3.496 1.903 -10.436 1.00 90.88 96 VAL A C 1
ATOM 751 O O . VAL A 1 96 ? 2.852 1.832 -11.485 1.00 90.88 96 VAL A O 1
ATOM 754 N N . ALA A 1 97 ? 3.014 1.480 -9.270 1.00 91.25 97 ALA A N 1
ATOM 755 C CA . ALA A 1 97 ? 1.622 1.097 -9.062 1.00 91.25 97 ALA A CA 1
ATOM 756 C C . ALA A 1 97 ? 1.179 1.425 -7.633 1.00 91.25 97 ALA A C 1
ATOM 758 O O . ALA A 1 97 ? 1.929 1.174 -6.686 1.00 91.25 97 ALA A O 1
ATOM 759 N N . CYS A 1 98 ? -0.049 1.918 -7.474 1.00 91.56 98 CYS A N 1
ATOM 760 C CA . CYS A 1 98 ? -0.635 2.208 -6.172 1.00 91.56 98 CYS A CA 1
ATOM 761 C C . CYS A 1 98 ? -1.805 1.279 -5.859 1.00 91.56 98 CYS A C 1
ATOM 763 O O . CYS A 1 98 ? -2.558 0.864 -6.743 1.00 91.56 98 CYS A O 1
ATOM 765 N N . TYR A 1 99 ? -1.919 0.929 -4.581 1.00 91.81 99 TYR A N 1
ATOM 766 C CA . TYR A 1 99 ? -3.013 0.122 -4.060 1.00 91.81 99 TYR A CA 1
ATOM 767 C C . TYR A 1 99 ? -3.588 0.774 -2.816 1.00 9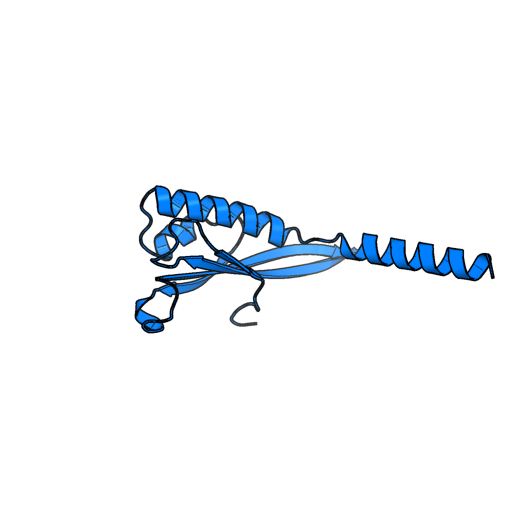1.81 99 TYR A C 1
ATOM 769 O O . TYR A 1 99 ? -2.836 1.166 -1.916 1.00 91.81 99 TYR A O 1
ATOM 777 N N . ARG A 1 100 ? -4.916 0.818 -2.769 1.00 91.06 100 ARG A N 1
ATOM 778 C CA . ARG A 1 100 ? -5.678 1.212 -1.596 1.00 91.06 100 ARG A CA 1
ATOM 779 C C . ARG A 1 100 ? -5.895 0.024 -0.685 1.00 91.06 100 ARG A C 1
ATOM 781 O O . ARG A 1 100 ? -6.213 -1.054 -1.178 1.00 91.06 100 ARG A O 1
ATOM 788 N N . PHE A 1 101 ? -5.805 0.252 0.615 1.00 90.19 101 PHE A N 1
ATOM 789 C CA . PHE A 1 101 ? -6.153 -0.679 1.677 1.00 90.19 101 PHE A CA 1
ATOM 790 C C . PHE A 1 101 ? -7.200 -0.021 2.567 1.00 90.19 101 PHE A C 1
ATOM 792 O O . PHE A 1 101 ? -6.939 1.052 3.110 1.00 90.19 101 PHE A O 1
ATOM 799 N N . GLU A 1 102 ? -8.366 -0.643 2.703 1.00 88.56 102 GLU A N 1
ATOM 800 C CA . GLU A 1 102 ? -9.498 -0.091 3.450 1.00 88.56 102 GLU A CA 1
ATOM 801 C C . GLU A 1 102 ? -9.930 -1.034 4.574 1.00 88.56 102 GLU A C 1
ATOM 803 O O . GLU A 1 102 ? -9.974 -2.256 4.406 1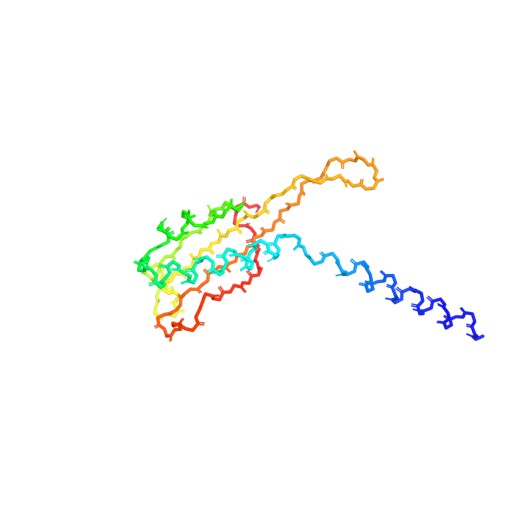.00 88.56 102 GLU A O 1
ATOM 808 N N . VAL A 1 103 ? -10.246 -0.440 5.724 1.00 82.56 103 VAL A N 1
ATOM 809 C CA . VAL A 1 103 ? -10.798 -1.107 6.907 1.00 82.56 103 VAL A CA 1
ATOM 810 C C . VAL A 1 103 ? -12.111 -0.420 7.250 1.00 82.56 103 VAL A C 1
ATOM 812 O O . VAL A 1 103 ? -12.146 0.801 7.392 1.00 82.56 103 VAL A O 1
ATOM 815 N N . THR A 1 104 ? -13.183 -1.185 7.398 1.00 76.81 104 THR A N 1
ATOM 816 C CA . THR A 1 104 ? -14.514 -0.700 7.785 1.00 76.81 104 THR A CA 1
ATOM 817 C C . THR A 1 104 ? -14.886 -1.291 9.148 1.00 76.81 104 THR A C 1
ATOM 819 O O . THR A 1 104 ? -14.566 -2.444 9.440 1.00 76.81 104 THR A O 1
ATOM 822 N N . ALA A 1 105 ? -15.590 -0.526 9.991 1.00 65.56 105 ALA A N 1
ATOM 823 C CA . ALA A 1 105 ? -16.007 -0.961 11.335 1.00 65.56 105 ALA A CA 1
ATOM 824 C C . ALA A 1 105 ? -16.817 -2.265 11.326 1.00 65.56 105 ALA A C 1
ATOM 826 O O . ALA A 1 105 ? -16.853 -2.999 12.316 1.00 65.56 105 ALA A O 1
ATOM 827 N N . ALA A 1 106 ? -17.508 -2.517 10.213 1.00 59.56 106 ALA A N 1
ATOM 828 C CA . ALA A 1 106 ? -18.346 -3.686 10.009 1.00 59.56 106 ALA A CA 1
ATOM 829 C C . ALA A 1 106 ? -17.534 -4.959 9.714 1.00 59.56 106 ALA A C 1
ATOM 831 O O . ALA A 1 106 ? -17.990 -6.047 10.063 1.00 59.56 106 ALA A O 1
ATOM 832 N N . ASP A 1 107 ? -16.327 -4.834 9.153 1.00 54.78 107 ASP A N 1
ATOM 833 C CA . ASP A 1 107 ? -15.636 -5.945 8.502 1.00 54.78 107 ASP A CA 1
ATOM 834 C C . ASP A 1 107 ? -14.319 -6.299 9.206 1.00 54.78 107 ASP A C 1
ATOM 836 O O . ASP A 1 107 ? -13.235 -6.282 8.624 1.00 54.78 107 ASP A O 1
ATOM 840 N N . LEU A 1 108 ? -14.416 -6.809 10.440 1.00 57.97 108 LEU A N 1
ATOM 841 C CA . LEU A 1 108 ? -13.348 -7.657 11.011 1.00 57.97 108 LEU A CA 1
ATOM 842 C C . LEU A 1 108 ? -13.024 -8.899 10.132 1.00 57.97 108 LEU A C 1
ATOM 844 O O . LEU A 1 108 ? -12.160 -9.697 10.495 1.00 57.97 108 LEU A O 1
ATOM 848 N N . ASP A 1 109 ? -13.705 -9.055 8.993 1.00 62.34 109 ASP A N 1
ATOM 849 C CA . ASP A 1 109 ? -13.493 -10.040 7.935 1.00 62.34 109 ASP A CA 1
ATOM 850 C C . ASP A 1 109 ? -12.234 -9.779 7.079 1.00 62.34 109 ASP A C 1
ATOM 852 O O . ASP A 1 109 ? -11.823 -10.666 6.326 1.00 62.34 109 ASP A O 1
ATOM 856 N N . GLY A 1 110 ? -11.581 -8.618 7.225 1.00 72.62 110 GLY A N 1
ATOM 857 C CA . GLY A 1 110 ? -10.239 -8.356 6.691 1.00 72.62 110 GLY A CA 1
ATOM 858 C C . GLY A 1 110 ? -10.098 -7.037 5.930 1.00 72.62 110 GLY A C 1
ATOM 859 O O . GLY A 1 110 ? -11.060 -6.331 5.650 1.00 72.62 110 GLY A O 1
ATOM 860 N N . VAL A 1 111 ? -8.862 -6.702 5.581 1.00 85.19 111 VAL A N 1
ATOM 861 C CA . VAL A 1 111 ? -8.480 -5.490 4.855 1.00 85.19 111 VAL A CA 1
ATOM 862 C C . VAL A 1 111 ? -8.845 -5.653 3.380 1.00 85.19 111 VAL A C 1
ATOM 864 O O . VAL A 1 111 ? -8.264 -6.471 2.657 1.00 85.19 111 VAL A O 1
ATOM 867 N N . ALA A 1 112 ? -9.789 -4.849 2.898 1.00 85.94 112 ALA A N 1
ATOM 868 C CA . ALA A 1 112 ? -10.078 -4.767 1.472 1.00 85.94 112 ALA A CA 1
ATOM 869 C C . ALA A 1 112 ? -8.906 -4.087 0.749 1.00 85.94 112 ALA A C 1
ATOM 871 O O . ALA A 1 112 ? -8.300 -3.162 1.287 1.00 85.94 112 ALA A O 1
ATOM 872 N N . PHE A 1 113 ? -8.573 -4.529 -0.471 1.00 88.38 113 PHE A N 1
ATOM 873 C CA . PHE A 1 113 ? -7.577 -3.832 -1.286 1.00 88.38 113 PHE A CA 1
ATOM 874 C C . PHE A 1 113 ? -7.916 -3.824 -2.775 1.00 88.38 113 PHE A C 1
ATOM 876 O O . PHE A 1 113 ? -8.428 -4.807 -3.316 1.00 88.38 113 PHE A O 1
ATOM 883 N N . ALA A 1 114 ? -7.599 -2.716 -3.439 1.00 88.56 114 ALA A N 1
ATOM 884 C CA . ALA A 1 114 ? -7.818 -2.513 -4.867 1.00 88.56 114 ALA A CA 1
ATOM 885 C C . ALA A 1 114 ? -6.709 -1.637 -5.463 1.00 88.56 114 ALA A C 1
ATOM 887 O O . ALA A 1 114 ? -6.082 -0.851 -4.757 1.00 88.56 114 ALA A O 1
ATOM 888 N N . GLY A 1 115 ? -6.447 -1.786 -6.763 1.00 88.69 115 GLY A N 1
ATOM 889 C CA . GLY A 1 115 ? -5.556 -0.867 -7.475 1.00 88.69 115 GLY A CA 1
ATOM 890 C C . GLY A 1 115 ? -6.208 0.506 -7.631 1.00 88.69 115 GLY A C 1
ATOM 891 O O . GLY A 1 115 ? -7.412 0.583 -7.873 1.00 88.69 115 GLY A O 1
ATOM 892 N N . GLU A 1 116 ? -5.418 1.568 -7.516 1.00 89.19 116 GLU A N 1
ATOM 893 C CA . GLU A 1 116 ? -5.867 2.949 -7.720 1.00 89.19 116 GLU A CA 1
ATOM 894 C C . GLU A 1 116 ? -4.775 3.811 -8.367 1.00 89.19 116 GLU A C 1
ATOM 896 O O . GLU A 1 116 ? -3.618 3.391 -8.483 1.00 89.19 116 GLU A O 1
ATOM 901 N N . ASP A 1 117 ? -5.148 5.026 -8.769 1.00 88.94 117 ASP A N 1
ATOM 902 C CA . ASP A 1 117 ? -4.205 6.028 -9.263 1.00 88.94 117 ASP A CA 1
ATOM 903 C C . ASP A 1 117 ? -3.295 6.528 -8.135 1.00 88.94 117 ASP A C 1
ATOM 905 O O . ASP A 1 117 ? -3.725 6.717 -6.995 1.00 88.94 117 ASP A O 1
ATOM 909 N N . CYS A 1 118 ? -2.021 6.758 -8.449 1.00 86.38 118 CYS A N 1
ATOM 910 C CA . CYS A 1 118 ? -1.055 7.222 -7.464 1.00 86.38 118 CYS A CA 1
ATOM 911 C C . CYS A 1 118 ? -1.282 8.699 -7.102 1.00 86.38 118 CYS A C 1
ATOM 913 O O . CYS A 1 118 ? -1.221 9.560 -7.980 1.00 86.38 118 CYS A O 1
ATOM 915 N N . PRO A 1 119 ? -1.512 9.031 -5.816 1.00 83.19 119 PRO A N 1
ATOM 916 C CA . PRO A 1 119 ? -1.666 10.417 -5.397 1.00 83.19 119 PRO A CA 1
ATOM 917 C C . PRO A 1 119 ? -0.399 11.237 -5.678 1.00 83.19 119 PRO A C 1
ATOM 919 O O . PRO A 1 119 ? 0.692 10.856 -5.252 1.00 83.19 119 PRO A O 1
ATOM 922 N N . GLY A 1 120 ? -0.563 12.392 -6.329 1.00 73.62 120 GLY A N 1
ATOM 923 C CA . GLY A 1 120 ? 0.516 13.360 -6.558 1.00 73.62 120 GLY A CA 1
ATOM 924 C C . GLY A 1 120 ? 1.357 13.150 -7.823 1.00 73.62 120 GLY A C 1
ATOM 925 O O . GLY A 1 120 ? 2.331 13.886 -7.984 1.00 73.62 120 GLY A O 1
ATOM 926 N N . ASP A 1 121 ? 0.986 12.201 -8.689 1.00 59.12 121 ASP A N 1
ATOM 927 C CA . ASP A 1 121 ? 1.528 12.064 -10.053 1.00 59.12 121 ASP A CA 1
ATOM 928 C C . ASP A 1 121 ? 0.752 12.915 -11.084 1.00 59.12 121 ASP A C 1
ATOM 930 O O . ASP A 1 121 ? -0.463 13.165 -10.882 1.00 59.12 121 ASP A O 1
#

Organism: NCBI:txid1348852

Radius of gyration: 19.26 Å; chains: 1; bounding box: 39×37×62 Å

Sequence (121 aa):
MRRILVLLVVLASVLVLGGCGHSWAWRQADLDRNRFDLGLFRGARDASTLSTWTRYGTVVSATGAAEHGDDAPDLAIVVRYERTTTDWAFNEKDEVACYRFEVTAADLDGVAFAGEDCPGD